Protein AF-A0A971D092-F1 (afdb_monomer_lite)

Secondary structure (DSSP, 8-state):
-HHHHHHHHHHHHHHHHHHHHHHHHHHHHHHHHTTTS-HHHHHHHTTS-HHHHHHHHHHHHHHPPPHHHHHHHHHHHS-HHHHTT-HHHHHHHHHTTT-TTHHHHHHHHHHHHHHHHHHHHHHHHHHHHHHHHHHHH--

Organism: NCBI:txid327277

Structure (mmCIF, N/CA/C/O backbone):
data_AF-A0A971D092-F1
#
_entry.id   AF-A0A971D092-F1
#
loop_
_atom_site.group_PDB
_atom_site.id
_atom_site.type_symbol
_atom_site.label_atom_id
_atom_site.label_alt_id
_atom_site.label_comp_id
_atom_site.label_asym_id
_atom_site.label_entity_id
_atom_site.label_seq_id
_atom_site.pdbx_PDB_ins_code
_atom_site.Cartn_x
_atom_site.Cartn_y
_atom_site.Cartn_z
_atom_site.occupancy
_atom_site.B_iso_or_equiv
_atom_site.auth_seq_id
_atom_site.auth_comp_id
_atom_site.auth_asym_id
_atom_site.auth_atom_id
_atom_site.pdbx_PDB_model_num
ATOM 1 N N . MET A 1 1 ? -34.954 1.094 47.416 1.00 72.06 1 MET A N 1
ATOM 2 C CA . MET A 1 1 ? -35.309 0.556 46.082 1.00 72.06 1 MET A CA 1
ATOM 3 C C . MET A 1 1 ? -34.951 1.511 44.947 1.00 72.06 1 MET A C 1
ATOM 5 O O . MET A 1 1 ? -34.477 1.032 43.930 1.00 72.06 1 MET A O 1
ATOM 9 N N . GLU A 1 2 ? -35.089 2.830 45.107 1.00 80.12 2 GLU A N 1
ATOM 10 C CA . GLU A 1 2 ? -34.829 3.803 44.025 1.00 80.12 2 GLU A CA 1
ATOM 11 C C . GLU A 1 2 ? -33.399 3.778 43.454 1.00 80.12 2 GLU A C 1
ATOM 13 O O . GLU A 1 2 ? -33.227 3.768 42.239 1.00 80.12 2 GLU A O 1
ATOM 18 N N . TYR A 1 3 ? -32.366 3.666 44.297 1.00 85.94 3 TYR A N 1
ATOM 19 C CA . TYR A 1 3 ? -30.971 3.611 43.829 1.00 85.94 3 TYR A CA 1
ATOM 20 C C . TYR A 1 3 ? -30.654 2.383 42.963 1.00 85.94 3 TYR A C 1
ATOM 22 O O . TYR A 1 3 ? -29.839 2.465 42.050 1.00 85.94 3 TYR A O 1
ATOM 30 N N . PHE A 1 4 ? -31.319 1.252 43.215 1.00 87.75 4 PHE A N 1
ATOM 31 C CA . PHE A 1 4 ? -31.145 0.043 42.408 1.00 87.75 4 PHE A CA 1
ATOM 32 C C . PHE A 1 4 ? -31.711 0.239 40.996 1.00 87.75 4 PHE A C 1
ATOM 34 O O . PHE A 1 4 ? -31.056 -0.100 40.014 1.00 87.75 4 PHE A O 1
ATOM 41 N N . VAL A 1 5 ? -32.887 0.864 40.888 1.00 88.44 5 VAL A N 1
ATOM 42 C CA . VAL A 1 5 ? -33.523 1.168 39.597 1.00 88.44 5 VAL A CA 1
ATOM 43 C C . VAL A 1 5 ? -32.667 2.150 38.792 1.00 88.44 5 VAL A C 1
ATOM 45 O O . VAL A 1 5 ? -32.436 1.926 37.606 1.00 88.44 5 VAL A O 1
ATOM 48 N N . ALA A 1 6 ? -32.124 3.188 39.436 1.00 88.31 6 ALA A N 1
ATOM 49 C CA . ALA A 1 6 ? -31.245 4.155 38.778 1.00 88.31 6 ALA A CA 1
ATOM 50 C C . ALA A 1 6 ? -29.976 3.502 38.193 1.00 88.31 6 ALA A C 1
ATOM 52 O O . ALA A 1 6 ? -29.605 3.793 37.056 1.00 88.31 6 ALA A O 1
ATOM 53 N N . LEU A 1 7 ? -29.339 2.580 38.924 1.00 92.19 7 LEU A N 1
ATOM 54 C CA . LEU A 1 7 ? -28.142 1.875 38.448 1.00 92.19 7 LEU A CA 1
ATOM 55 C C . LEU A 1 7 ? -28.430 0.954 37.256 1.00 92.19 7 LEU A C 1
ATOM 57 O O . LEU A 1 7 ? -27.641 0.917 36.312 1.00 92.19 7 LEU A O 1
ATOM 61 N N . VAL A 1 8 ? -29.566 0.252 37.262 1.00 94.50 8 VAL A N 1
ATOM 62 C CA . VAL A 1 8 ? -29.980 -0.605 36.138 1.00 94.50 8 VAL A CA 1
ATOM 63 C C . VAL A 1 8 ? -30.239 0.231 34.884 1.00 94.50 8 VAL A C 1
ATOM 65 O O . VAL A 1 8 ? -29.766 -0.122 33.805 1.00 94.50 8 VAL A O 1
ATOM 68 N N . VAL A 1 9 ? -30.921 1.372 35.018 1.00 94.00 9 VAL A N 1
ATOM 69 C CA . VAL A 1 9 ? -31.191 2.281 33.891 1.00 94.00 9 VAL A CA 1
ATOM 70 C C . VAL A 1 9 ? -29.892 2.841 33.309 1.00 94.00 9 VAL A C 1
ATOM 72 O O . VAL A 1 9 ? -29.709 2.812 32.092 1.00 94.00 9 VAL A O 1
ATOM 75 N N . ILE A 1 10 ? -28.957 3.282 34.155 1.00 93.81 10 ILE A N 1
ATOM 76 C CA . ILE A 1 10 ? -27.640 3.764 33.707 1.00 93.81 10 ILE A CA 1
ATOM 77 C C . ILE A 1 10 ? -26.868 2.649 32.988 1.00 93.81 10 ILE A C 1
ATOM 79 O O . ILE A 1 10 ? -26.278 2.902 31.939 1.00 93.81 10 ILE A O 1
ATOM 83 N N . GLY A 1 11 ? -26.907 1.416 33.502 1.00 94.44 11 GLY A N 1
ATOM 84 C CA . GLY A 1 11 ? -26.268 0.260 32.869 1.00 94.44 11 GLY A CA 1
ATOM 85 C C . GLY A 1 11 ? -26.838 -0.057 31.484 1.00 94.44 11 GLY A C 1
ATOM 86 O O . GLY A 1 11 ? -26.074 -0.279 30.546 1.00 94.44 11 GLY A O 1
ATOM 87 N N . ILE A 1 12 ? -28.165 -0.008 31.328 1.00 95.12 12 ILE A N 1
ATOM 88 C CA . ILE A 1 12 ? -28.839 -0.222 30.037 1.00 95.12 12 ILE A CA 1
ATOM 89 C C . ILE A 1 12 ? -28.455 0.873 29.037 1.00 95.12 12 ILE A C 1
ATOM 91 O O . ILE A 1 12 ? -28.150 0.572 27.883 1.00 95.12 12 ILE A O 1
ATOM 95 N N . ILE A 1 13 ? -28.425 2.135 29.474 1.00 94.31 13 ILE A N 1
ATOM 96 C CA . ILE A 1 13 ? -28.025 3.262 28.622 1.00 94.31 13 ILE A CA 1
ATOM 97 C C . ILE A 1 13 ? -26.559 3.120 28.205 1.00 94.31 13 ILE A C 1
ATOM 99 O O . ILE A 1 13 ? -26.247 3.251 27.024 1.00 94.31 13 ILE A O 1
ATOM 103 N N . ALA A 1 14 ? -25.660 2.809 29.142 1.00 92.19 14 ALA A N 1
ATOM 104 C CA . ALA A 1 14 ? -24.244 2.614 28.847 1.00 92.19 14 ALA A CA 1
ATOM 105 C C . ALA A 1 14 ? -24.028 1.464 27.851 1.00 92.19 14 ALA A C 1
ATOM 107 O O . ALA A 1 14 ? -23.295 1.628 26.875 1.00 92.19 14 ALA A O 1
ATOM 108 N N . TRP A 1 15 ? -24.712 0.335 28.050 1.00 94.44 15 TRP A N 1
ATOM 109 C CA . TRP A 1 15 ? -24.684 -0.792 27.119 1.00 94.44 15 TRP A CA 1
ATOM 110 C C . TRP A 1 15 ? -25.185 -0.394 25.723 1.00 94.44 15 TRP A C 1
ATOM 112 O O . TRP A 1 15 ? -24.514 -0.678 24.731 1.00 94.44 15 TRP A O 1
ATOM 122 N N . ALA A 1 16 ? -26.307 0.327 25.638 1.00 94.06 16 ALA A N 1
ATOM 123 C CA . ALA A 1 16 ? -26.868 0.783 24.367 1.00 94.06 16 ALA A CA 1
ATOM 124 C C . ALA A 1 16 ? -25.925 1.746 23.626 1.00 94.06 16 ALA A C 1
ATOM 126 O O . ALA A 1 16 ? -25.752 1.629 22.412 1.00 94.06 16 ALA A O 1
ATOM 127 N N . VAL A 1 17 ? -25.273 2.661 24.351 1.00 92.06 17 VAL A N 1
ATOM 128 C CA . VAL A 1 17 ? -24.296 3.603 23.786 1.00 92.06 17 VAL A CA 1
ATOM 129 C C . VAL A 1 17 ? -23.059 2.869 23.266 1.00 92.06 17 VAL A C 1
ATOM 131 O O . VAL A 1 17 ? -22.635 3.123 22.139 1.00 92.06 17 VAL A O 1
ATOM 134 N N . ILE A 1 18 ? -22.495 1.941 24.046 1.00 88.12 18 ILE A N 1
ATOM 135 C CA . ILE A 1 18 ? -21.329 1.146 23.626 1.00 88.12 18 ILE A CA 1
ATOM 136 C C . ILE A 1 18 ? -21.665 0.340 22.369 1.00 88.12 18 ILE A C 1
ATOM 138 O O . ILE A 1 18 ? -20.908 0.381 21.394 1.00 88.12 18 ILE A O 1
ATOM 142 N N . ASN A 1 19 ? -22.829 -0.313 22.363 1.00 90.94 19 ASN A N 1
ATOM 143 C CA . ASN A 1 19 ? -23.280 -1.109 21.233 1.00 90.94 19 ASN A CA 1
ATOM 144 C C . ASN A 1 19 ? -23.432 -0.245 19.970 1.00 90.94 19 ASN A C 1
ATOM 146 O O . ASN A 1 19 ? -22.871 -0.591 18.934 1.00 90.94 19 ASN A O 1
ATOM 150 N N . ALA A 1 20 ? -24.077 0.925 20.067 1.00 84.44 20 ALA A N 1
ATOM 151 C CA . ALA A 1 20 ? -24.262 1.848 18.941 1.00 84.44 20 ALA A CA 1
ATOM 152 C C . ALA A 1 20 ? -22.933 2.388 18.370 1.00 84.44 20 ALA A C 1
ATOM 154 O O . ALA A 1 20 ? -22.769 2.543 17.153 1.00 84.44 20 ALA A O 1
ATOM 155 N N . VAL A 1 21 ? -21.945 2.652 19.232 1.00 82.50 21 VAL A N 1
ATOM 156 C CA . VAL A 1 21 ? -20.601 3.066 18.794 1.00 82.50 21 VAL A CA 1
ATOM 157 C C . VAL A 1 21 ? -19.883 1.929 18.063 1.00 82.50 21 VAL A C 1
ATOM 159 O O . VAL A 1 21 ? -19.179 2.179 17.084 1.00 82.50 21 VAL A O 1
ATOM 162 N N . GLN A 1 22 ? -20.056 0.679 18.493 1.00 78.75 22 GLN A N 1
ATOM 163 C CA . GLN A 1 22 ? -19.482 -0.468 17.788 1.00 78.75 22 GLN A CA 1
ATOM 164 C C . GLN A 1 22 ? -20.140 -0.672 16.422 1.00 78.75 22 GLN A C 1
ATOM 166 O O . GLN A 1 22 ? -19.421 -0.827 15.436 1.00 78.75 22 GLN A O 1
ATOM 171 N N . THR A 1 23 ? -21.470 -0.581 16.334 1.00 75.56 23 THR A N 1
ATOM 172 C CA . THR A 1 23 ? -22.188 -0.764 15.060 1.00 75.56 23 THR A CA 1
ATOM 173 C C . THR A 1 23 ? -21.783 0.292 14.031 1.00 75.56 23 THR A C 1
ATOM 175 O O . THR A 1 23 ? -21.446 -0.043 12.899 1.00 75.56 23 THR A O 1
ATOM 178 N N . SER A 1 24 ? -21.708 1.562 14.442 1.00 72.69 24 SER A N 1
ATOM 179 C CA . SER A 1 24 ? -21.314 2.660 13.544 1.00 72.69 24 SER A CA 1
ATOM 180 C C . SER A 1 24 ? -19.866 2.557 13.047 1.00 72.69 24 SER A C 1
ATOM 182 O O . SER A 1 24 ? -19.580 2.885 11.892 1.00 72.69 24 SER A O 1
ATOM 184 N N . LYS A 1 25 ? -18.933 2.071 13.880 1.00 73.38 25 LYS A N 1
ATOM 185 C CA . LYS A 1 25 ? -17.552 1.813 13.439 1.00 73.38 25 LYS A CA 1
ATOM 186 C C . LYS A 1 25 ? -17.495 0.716 12.380 1.00 73.38 25 LYS A C 1
ATOM 188 O O . LYS A 1 25 ? -16.796 0.911 11.387 1.00 73.38 25 LYS A O 1
ATOM 193 N N . VAL A 1 26 ? -18.234 -0.375 12.570 1.00 67.50 26 VAL A N 1
ATOM 194 C CA . VAL A 1 26 ? -18.303 -1.496 11.620 1.00 67.50 26 VAL A CA 1
ATOM 195 C C . VAL A 1 26 ? -18.868 -1.035 10.271 1.00 67.50 26 VAL A C 1
ATOM 197 O O . VAL A 1 26 ? -18.218 -1.224 9.247 1.00 67.50 26 VAL A O 1
ATOM 200 N N . GLU A 1 27 ? -19.983 -0.302 10.269 1.00 68.50 27 GLU A N 1
ATOM 201 C CA . GLU A 1 27 ? -20.626 0.207 9.045 1.00 68.50 27 GLU A CA 1
ATOM 202 C C . GLU A 1 27 ? -19.738 1.214 8.283 1.00 68.50 27 GLU A C 1
ATOM 204 O O . GLU A 1 27 ? -19.595 1.163 7.058 1.00 68.50 27 GLU A O 1
ATOM 209 N N . SER A 1 28 ? -19.058 2.111 9.009 1.00 61.00 28 SER A N 1
ATOM 210 C CA . SER A 1 28 ? -18.131 3.081 8.407 1.00 61.00 28 SER A CA 1
ATOM 211 C C . SER A 1 28 ? -16.883 2.431 7.799 1.00 61.00 28 SER A C 1
ATOM 213 O O . SER A 1 28 ? -16.321 2.962 6.833 1.00 61.00 28 SER A O 1
ATOM 215 N N . GLN A 1 29 ? -16.448 1.298 8.361 1.00 59.81 29 GLN A N 1
ATOM 216 C CA . GLN A 1 29 ? -15.380 0.482 7.805 1.00 59.81 29 GLN A CA 1
ATOM 217 C C . GLN A 1 29 ? -15.896 -0.199 6.539 1.00 59.81 29 GLN A C 1
ATOM 219 O O . GLN A 1 29 ? -15.359 0.102 5.480 1.00 59.81 29 GLN A O 1
ATOM 224 N N . GLU A 1 30 ? -16.979 -0.979 6.572 1.00 62.16 30 GLU A N 1
ATOM 225 C CA . GLU A 1 30 ? -17.531 -1.662 5.383 1.00 62.16 30 GLU A CA 1
ATOM 226 C C . GLU A 1 30 ? -17.714 -0.725 4.171 1.00 62.16 30 GLU A C 1
ATOM 228 O O . GLU A 1 30 ? -17.221 -1.013 3.072 1.00 62.16 30 GLU A O 1
ATOM 233 N N . ALA A 1 31 ? -18.311 0.455 4.375 1.00 58.72 31 ALA A N 1
ATOM 234 C CA . ALA A 1 31 ? -18.581 1.420 3.304 1.00 58.72 31 ALA A CA 1
ATOM 235 C C . ALA A 1 31 ? -17.312 2.023 2.660 1.00 58.72 31 ALA A C 1
ATOM 237 O O . ALA A 1 31 ? -17.295 2.327 1.463 1.00 58.72 31 ALA A O 1
ATOM 238 N N . ARG A 1 32 ? -16.222 2.19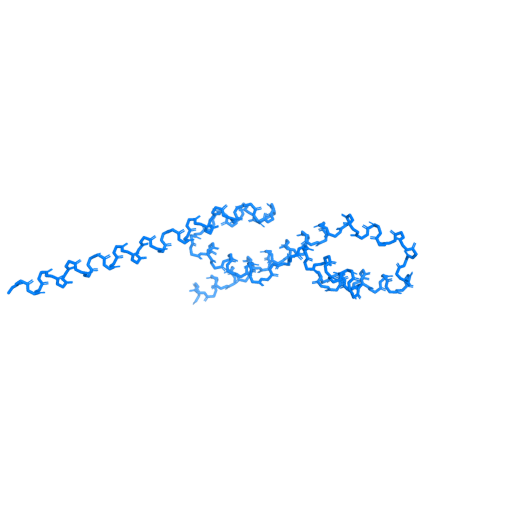1 3.421 1.00 60.69 32 ARG A N 1
ATOM 239 C CA . ARG A 1 32 ? -14.926 2.670 2.890 1.00 60.69 32 ARG A CA 1
ATOM 240 C C . ARG A 1 32 ? -14.137 1.570 2.179 1.00 60.69 32 ARG A C 1
ATOM 242 O O . ARG A 1 32 ? -13.195 1.868 1.442 1.00 60.69 32 ARG A O 1
ATOM 249 N N . THR A 1 33 ? -14.539 0.322 2.379 1.00 64.31 33 THR A N 1
ATOM 250 C CA . THR A 1 33 ? -13.677 -0.839 2.192 1.00 64.31 33 TH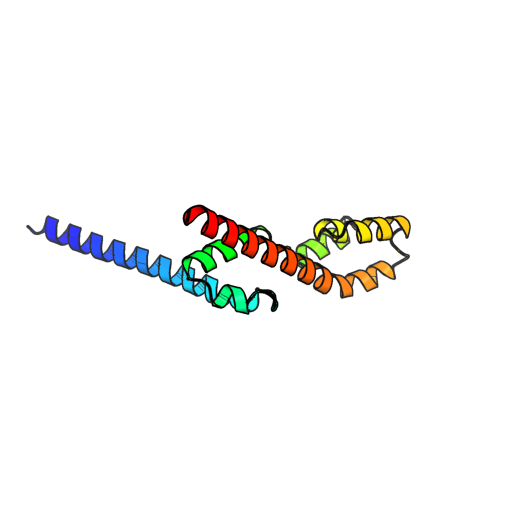R A CA 1
ATOM 251 C C . THR A 1 33 ? -13.953 -1.594 0.895 1.00 64.31 33 THR A C 1
ATOM 253 O O . THR A 1 33 ? -13.009 -1.987 0.211 1.00 64.31 33 THR A O 1
ATOM 256 N N . ILE A 1 34 ? -15.210 -1.664 0.438 1.00 60.47 34 ILE A N 1
ATOM 257 C CA . ILE A 1 34 ? -15.547 -2.243 -0.883 1.00 60.47 34 ILE A CA 1
ATOM 258 C C . ILE A 1 34 ? -14.861 -1.476 -2.026 1.00 60.47 34 ILE A C 1
ATOM 260 O O . ILE A 1 34 ? -14.453 -2.060 -3.027 1.00 60.47 34 ILE A O 1
ATOM 264 N N . LYS A 1 35 ? -14.681 -0.160 -1.867 1.00 66.62 35 LYS A N 1
ATOM 265 C CA . LYS A 1 35 ? -14.058 0.695 -2.885 1.00 66.62 35 LYS A CA 1
ATOM 266 C C . LYS A 1 35 ? -12.522 0.648 -2.869 1.00 66.62 35 LYS A C 1
ATOM 268 O O . LYS A 1 35 ? -11.903 1.004 -3.868 1.00 66.62 35 LYS A O 1
ATOM 273 N N . SER A 1 36 ? -11.905 0.267 -1.746 1.00 71.69 36 SER A N 1
ATOM 274 C CA . SER A 1 36 ? -10.441 0.250 -1.569 1.00 71.69 36 SER A CA 1
ATOM 275 C C . SER A 1 36 ? -9.807 -1.118 -1.846 1.00 71.69 36 SER A C 1
ATOM 277 O O . SER A 1 36 ? -8.581 -1.222 -1.980 1.00 71.69 36 SER A O 1
ATOM 279 N N . LEU A 1 37 ? -10.642 -2.152 -1.921 1.00 78.62 37 LEU A N 1
ATOM 280 C CA . LEU A 1 37 ? -10.265 -3.517 -2.235 1.00 78.62 37 LEU A CA 1
ATOM 281 C C . LEU A 1 37 ? -9.842 -3.661 -3.701 1.00 78.62 37 LEU A C 1
ATOM 283 O O . LEU A 1 37 ? -10.518 -3.159 -4.604 1.00 78.62 37 LEU A O 1
ATOM 287 N N . PRO A 1 38 ? -8.772 -4.421 -3.970 1.00 80.94 38 PRO A N 1
ATOM 288 C CA . PRO A 1 38 ? -8.488 -4.851 -5.322 1.00 80.94 38 PRO A CA 1
ATOM 289 C C . PRO A 1 38 ? -9.610 -5.763 -5.854 1.00 80.94 38 PRO A C 1
ATOM 291 O O . PRO A 1 38 ? -10.102 -6.626 -5.114 1.00 80.94 38 PRO A O 1
ATOM 294 N N . PRO A 1 39 ? -9.980 -5.654 -7.147 1.00 79.44 39 PRO A N 1
ATOM 295 C CA . PRO A 1 39 ? -11.054 -6.457 -7.741 1.00 79.44 39 PRO A CA 1
ATOM 296 C C . PRO A 1 39 ? -10.853 -7.971 -7.583 1.00 79.44 39 PRO A C 1
ATOM 298 O O . PRO A 1 39 ? -11.816 -8.729 -7.515 1.00 79.44 39 PRO A O 1
ATOM 301 N N . SER A 1 40 ? -9.596 -8.412 -7.500 1.00 79.19 40 SER A N 1
ATOM 302 C CA . SER A 1 40 ? -9.202 -9.820 -7.439 1.00 79.19 40 SER A CA 1
ATOM 303 C C . SER A 1 40 ? -9.575 -10.542 -6.140 1.00 79.19 40 SER A C 1
ATOM 305 O O . SER A 1 40 ? -9.679 -11.766 -6.145 1.00 79.19 40 SER A O 1
ATOM 307 N N . VAL A 1 41 ? -9.781 -9.815 -5.041 1.00 83.50 41 VAL A N 1
ATOM 308 C CA . VAL A 1 41 ? -10.046 -10.386 -3.706 1.00 83.50 41 VAL A CA 1
ATOM 309 C C . VAL A 1 41 ? -11.376 -9.938 -3.114 1.00 83.50 41 VAL A C 1
ATOM 311 O O . VAL A 1 41 ? -11.899 -10.624 -2.241 1.00 83.50 41 VAL A O 1
ATOM 314 N N . GLY A 1 42 ? -11.980 -8.862 -3.631 1.00 83.50 42 GLY A N 1
ATOM 315 C CA . GLY A 1 42 ? -13.247 -8.338 -3.112 1.00 83.50 42 GLY A CA 1
ATOM 316 C C . GLY A 1 42 ? -14.389 -9.362 -3.090 1.00 83.50 42 GLY A C 1
ATOM 317 O O . GLY A 1 42 ? -15.125 -9.423 -2.114 1.00 83.50 42 GLY A O 1
ATOM 318 N N . VAL A 1 43 ? -14.493 -10.223 -4.111 1.00 81.81 43 VAL A N 1
ATOM 319 C CA . VAL A 1 43 ? -15.527 -11.280 -4.182 1.00 81.81 43 VAL A CA 1
ATOM 320 C C . VAL A 1 43 ? -15.283 -12.411 -3.176 1.00 81.81 43 VAL A C 1
ATOM 322 O O . VAL A 1 43 ? -16.228 -13.055 -2.732 1.00 81.81 43 VAL A O 1
ATOM 325 N N . GLY A 1 44 ? -14.021 -12.693 -2.842 1.00 81.75 44 GLY A N 1
ATOM 326 C CA . GLY A 1 44 ? -13.673 -13.709 -1.848 1.00 81.75 44 GLY A CA 1
ATOM 327 C C . GLY A 1 44 ? -13.918 -13.207 -0.430 1.00 81.75 44 GLY A C 1
ATOM 328 O O . GLY A 1 44 ? -14.532 -13.904 0.369 1.00 81.75 44 GLY A O 1
ATOM 329 N N . VAL A 1 45 ? -13.501 -11.969 -0.153 1.00 83.50 45 VAL A N 1
ATOM 330 C CA . VAL A 1 45 ? -13.659 -11.326 1.157 1.00 83.50 45 VAL A CA 1
ATOM 331 C C . VAL A 1 45 ? -15.134 -11.109 1.496 1.00 83.50 45 VAL A C 1
ATOM 333 O O . VAL A 1 45 ? -15.530 -11.374 2.623 1.00 83.50 45 VAL A O 1
ATOM 336 N N . SER A 1 46 ? -15.974 -10.726 0.527 1.00 82.19 46 SER A N 1
ATOM 337 C CA . SER A 1 46 ? -17.412 -10.511 0.763 1.00 82.19 46 SER A CA 1
ATOM 338 C C . SER A 1 46 ? -18.197 -11.775 1.130 1.00 82.19 46 SER A C 1
ATOM 340 O O . SER A 1 46 ? -19.351 -11.679 1.538 1.00 82.19 46 SER A O 1
ATOM 342 N N . ARG A 1 47 ? -17.598 -12.960 0.962 1.00 83.00 47 ARG A N 1
ATOM 343 C CA . ARG A 1 47 ? -18.191 -14.250 1.344 1.00 83.00 47 ARG A CA 1
ATOM 344 C C . ARG A 1 47 ? -17.783 -14.708 2.743 1.00 83.00 47 ARG A C 1
ATOM 346 O O . ARG A 1 47 ? -18.337 -15.694 3.219 1.00 83.00 47 ARG A O 1
ATOM 353 N N . LEU A 1 48 ? -16.796 -14.058 3.357 1.00 82.50 48 LEU A N 1
ATOM 354 C CA . LEU A 1 48 ? -16.338 -14.391 4.703 1.00 82.50 48 LEU A CA 1
ATOM 355 C C . LEU A 1 48 ? -17.353 -13.912 5.745 1.00 82.50 48 LEU A C 1
ATOM 357 O O . LEU A 1 48 ? -18.136 -12.998 5.484 1.00 82.50 48 LEU A O 1
ATOM 361 N N . ASP A 1 49 ? -17.324 -14.511 6.933 1.00 84.31 49 ASP A N 1
ATOM 362 C CA . ASP A 1 49 ? -18.069 -13.991 8.077 1.00 84.31 49 ASP A CA 1
ATOM 363 C C . ASP A 1 49 ? -17.556 -12.594 8.487 1.00 84.31 49 ASP A C 1
ATOM 365 O O . ASP A 1 49 ? -16.445 -12.186 8.132 1.00 84.31 49 ASP A O 1
ATOM 369 N N . ASN A 1 50 ? -18.366 -11.849 9.240 1.00 80.31 50 ASN A N 1
ATOM 370 C CA . ASN A 1 50 ? -18.041 -10.470 9.611 1.00 80.31 50 ASN A CA 1
ATOM 371 C C . ASN A 1 50 ? -16.751 -10.353 10.442 1.00 80.31 50 ASN A C 1
ATOM 373 O O . ASN A 1 50 ? -16.036 -9.361 10.316 1.00 80.31 50 ASN A O 1
ATOM 377 N N . GLU A 1 51 ? -16.423 -11.343 11.271 1.00 80.38 51 GLU A N 1
ATOM 378 C CA . GLU A 1 51 ? -15.220 -11.323 12.107 1.00 80.38 51 GLU A CA 1
ATOM 379 C C . GLU A 1 51 ? -13.957 -11.518 11.254 1.00 80.38 51 GLU A C 1
ATOM 381 O O . GLU A 1 51 ? -13.015 -10.720 11.328 1.00 80.38 51 GLU A O 1
ATOM 386 N N . SER A 1 52 ? -13.982 -12.502 10.355 1.00 82.81 52 SER A N 1
ATOM 387 C CA . SER A 1 52 ? -12.948 -12.762 9.351 1.00 82.81 52 SER 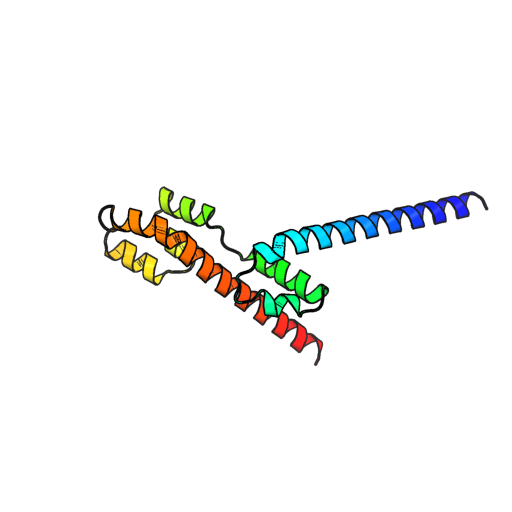A CA 1
ATOM 388 C C . SER A 1 52 ? -12.731 -11.570 8.417 1.00 82.81 52 SER A C 1
ATOM 390 O O . SER A 1 52 ? -11.590 -11.239 8.083 1.00 82.81 52 SER A O 1
ATOM 392 N N . GLN A 1 53 ? -13.806 -10.884 8.014 1.00 83.31 53 GLN A N 1
ATOM 393 C CA . GLN A 1 53 ? -13.707 -9.657 7.222 1.00 83.31 53 GLN A CA 1
ATOM 394 C C . GLN A 1 53 ? -12.966 -8.555 7.991 1.00 83.31 53 GLN A C 1
ATOM 396 O O . GLN A 1 53 ? -12.023 -7.965 7.461 1.00 83.31 53 GLN A O 1
ATOM 401 N N . ILE A 1 54 ? -13.330 -8.307 9.253 1.00 82.31 54 ILE A N 1
ATOM 402 C CA . ILE A 1 54 ? -12.682 -7.285 10.091 1.00 82.31 54 ILE A CA 1
ATOM 403 C C . ILE A 1 54 ? -11.189 -7.587 10.278 1.00 82.31 54 ILE A C 1
ATOM 405 O O . ILE A 1 54 ? -10.355 -6.690 10.120 1.00 82.31 54 ILE A O 1
ATOM 409 N N . ALA A 1 55 ? -10.840 -8.839 10.580 1.00 83.50 55 ALA A N 1
ATOM 410 C CA . ALA A 1 55 ? -9.450 -9.252 10.758 1.00 83.50 55 ALA A CA 1
ATOM 411 C C . ALA A 1 55 ? -8.635 -9.100 9.462 1.00 83.50 55 ALA A C 1
ATOM 413 O O . ALA A 1 55 ? -7.534 -8.543 9.491 1.00 83.50 55 ALA A O 1
ATOM 414 N N . PHE A 1 56 ? -9.207 -9.486 8.317 1.00 87.00 56 PHE A N 1
ATOM 415 C CA . PHE A 1 56 ? -8.596 -9.266 7.008 1.00 87.00 56 PHE A CA 1
ATOM 416 C C . PHE A 1 56 ? -8.323 -7.778 6.755 1.00 87.00 56 PHE A C 1
ATOM 418 O O . PHE A 1 56 ? -7.225 -7.408 6.334 1.00 87.00 56 PHE A O 1
ATOM 425 N N . PHE A 1 57 ? -9.306 -6.911 7.012 1.00 83.81 57 PHE A N 1
ATOM 426 C CA . PHE A 1 57 ? -9.167 -5.480 6.746 1.00 83.81 57 PHE A CA 1
ATOM 427 C C . PHE A 1 57 ? -8.152 -4.804 7.648 1.00 83.81 57 PHE A C 1
ATOM 429 O O . PHE A 1 57 ? -7.408 -3.943 7.175 1.00 83.81 57 PHE A O 1
ATOM 436 N N . ASN A 1 58 ? -8.081 -5.211 8.913 1.00 84.62 58 ASN A N 1
ATOM 437 C CA . ASN A 1 58 ? -7.062 -4.716 9.825 1.00 84.62 58 ASN A CA 1
ATOM 438 C C . ASN A 1 58 ? -5.653 -5.047 9.306 1.00 84.62 58 ASN A C 1
ATOM 440 O O . ASN A 1 58 ? -4.794 -4.168 9.251 1.00 84.62 58 ASN A O 1
ATOM 444 N N . GLU A 1 59 ? -5.441 -6.280 8.843 1.00 86.31 59 GLU A N 1
ATOM 445 C CA . GLU A 1 59 ? -4.158 -6.707 8.279 1.00 86.31 59 GLU A CA 1
ATOM 446 C C . GLU A 1 59 ? -3.841 -5.985 6.957 1.00 86.31 59 GLU A C 1
ATOM 448 O O . GLU A 1 59 ? -2.736 -5.472 6.746 1.00 86.31 59 GLU A O 1
ATOM 453 N N . TYR A 1 60 ? -4.835 -5.884 6.071 1.00 87.56 60 TYR A N 1
ATOM 454 C CA . TYR A 1 60 ? -4.692 -5.227 4.777 1.00 87.56 60 TYR A CA 1
ATOM 455 C C . TYR A 1 60 ? -4.378 -3.733 4.923 1.00 87.56 60 TYR A C 1
ATOM 457 O O . TYR A 1 60 ? -3.423 -3.257 4.310 1.00 87.56 60 TYR A O 1
ATOM 465 N N . GLU A 1 61 ? -5.120 -2.980 5.740 1.00 84.81 61 GLU A N 1
ATOM 466 C CA . GLU A 1 61 ? -4.896 -1.537 5.910 1.00 84.81 61 GLU A CA 1
ATOM 467 C C . GLU A 1 61 ? -3.545 -1.221 6.565 1.00 84.81 61 GLU A C 1
ATOM 469 O O . GLU A 1 61 ? -2.934 -0.203 6.227 1.00 84.81 61 GLU A O 1
ATOM 474 N N . GLN A 1 62 ? -3.033 -2.098 7.435 1.00 85.56 62 GLN A N 1
ATOM 475 C CA . GLN A 1 62 ? -1.696 -1.942 8.015 1.00 85.56 62 GLN A CA 1
ATOM 476 C C . GLN A 1 62 ? -0.583 -2.099 6.972 1.00 85.56 62 GLN A C 1
ATOM 478 O O . GLN A 1 62 ? 0.426 -1.387 7.019 1.00 85.56 62 GLN A O 1
ATOM 483 N N . LYS A 1 63 ? -0.756 -3.013 6.012 1.00 85.31 63 LYS A N 1
ATOM 484 C CA . LYS A 1 63 ? 0.275 -3.346 5.017 1.00 85.31 63 LYS A CA 1
ATOM 485 C C . LYS A 1 63 ? 0.112 -2.609 3.682 1.00 85.31 63 LYS A C 1
ATOM 487 O O . LYS A 1 63 ? 1.082 -2.525 2.916 1.00 85.31 63 LYS A O 1
ATOM 492 N N . LYS A 1 64 ? -1.071 -2.049 3.395 1.00 85.56 64 LYS A N 1
ATOM 493 C CA . LYS A 1 64 ? -1.392 -1.358 2.136 1.00 85.56 64 LYS A CA 1
ATOM 494 C C . LYS A 1 64 ? -0.421 -0.210 1.864 1.00 85.56 64 LYS A C 1
ATOM 496 O O . LYS A 1 64 ? -0.183 0.665 2.698 1.00 85.56 64 LYS A O 1
ATOM 501 N N . LYS A 1 65 ? 0.108 -0.165 0.643 1.00 85.62 65 LYS A N 1
ATOM 502 C CA . LYS A 1 65 ? 0.982 0.910 0.169 1.00 85.62 65 LYS A CA 1
ATOM 503 C C . LYS A 1 65 ? 0.158 2.068 -0.376 1.00 85.62 65 LYS A C 1
ATOM 505 O O . LYS A 1 65 ? -0.870 1.889 -1.034 1.00 85.62 65 LYS A O 1
ATOM 510 N N . LYS A 1 66 ? 0.631 3.286 -0.111 1.00 86.88 66 LYS A N 1
ATOM 511 C CA . LYS A 1 66 ? -0.013 4.523 -0.566 1.00 86.88 66 LYS A CA 1
ATOM 512 C C . LYS A 1 66 ? 0.695 5.043 -1.809 1.00 86.88 66 LYS A C 1
ATOM 514 O O . LYS A 1 66 ? 1.906 5.254 -1.787 1.00 86.88 66 LYS A O 1
ATOM 519 N N . THR A 1 67 ? -0.067 5.336 -2.860 1.00 85.62 67 THR A N 1
ATOM 520 C CA . THR A 1 67 ? 0.482 5.903 -4.103 1.00 85.62 67 THR A CA 1
ATOM 521 C C . THR A 1 67 ? 1.138 7.261 -3.865 1.00 85.62 67 THR A C 1
ATOM 523 O O . THR A 1 67 ? 2.192 7.541 -4.418 1.00 85.62 67 THR A O 1
ATOM 526 N N . SER A 1 68 ? 0.578 8.085 -2.974 1.00 83.94 68 SER A N 1
ATOM 527 C CA . SER A 1 68 ? 1.167 9.378 -2.600 1.00 83.94 68 SER A CA 1
ATOM 528 C C . SER A 1 68 ? 2.559 9.244 -1.977 1.00 83.94 68 SER A C 1
ATOM 530 O O . SER A 1 68 ? 3.438 10.048 -2.268 1.00 83.94 68 SER A O 1
ATOM 532 N N . VAL A 1 69 ? 2.787 8.205 -1.168 1.00 86.44 69 VAL A N 1
ATOM 533 C CA . VAL A 1 69 ? 4.105 7.927 -0.577 1.00 86.44 69 VAL A CA 1
ATOM 534 C C . VAL A 1 69 ? 5.086 7.470 -1.656 1.00 86.44 69 VAL A C 1
ATOM 536 O O . VAL A 1 69 ? 6.233 7.907 -1.647 1.00 86.44 69 VAL A O 1
ATOM 539 N N . ALA A 1 70 ? 4.630 6.682 -2.636 1.00 86.44 70 ALA A N 1
ATOM 540 C CA . ALA A 1 70 ? 5.450 6.317 -3.790 1.00 86.44 70 ALA A CA 1
ATOM 541 C C . ALA A 1 70 ? 5.892 7.557 -4.597 1.00 86.44 70 ALA A C 1
ATOM 543 O O . ALA A 1 70 ? 7.068 7.660 -4.943 1.00 86.44 70 ALA A O 1
ATOM 544 N N . TYR A 1 71 ? 4.998 8.533 -4.811 1.00 85.00 71 TYR A N 1
ATOM 545 C CA . TYR A 1 71 ? 5.342 9.807 -5.462 1.00 85.00 71 TYR A CA 1
ATOM 546 C C . TYR A 1 71 ? 6.311 10.663 -4.631 1.00 85.00 71 TYR A C 1
ATOM 548 O O . TYR A 1 71 ? 7.215 11.279 -5.194 1.00 85.00 71 TYR A O 1
ATOM 556 N N . LEU A 1 72 ? 6.184 10.681 -3.299 1.00 87.31 72 LEU A N 1
ATOM 557 C CA . LEU A 1 72 ? 7.169 11.348 -2.438 1.00 87.31 72 LEU A CA 1
ATOM 558 C C . LEU A 1 72 ? 8.551 10.687 -2.560 1.00 87.31 72 LEU A C 1
ATOM 560 O O . LEU A 1 72 ? 9.546 11.373 -2.786 1.00 87.31 72 LEU A O 1
ATOM 564 N N . CYS A 1 73 ? 8.621 9.356 -2.468 1.00 84.25 73 CYS A N 1
ATOM 565 C CA . CYS A 1 73 ? 9.874 8.616 -2.647 1.00 84.25 73 CYS A CA 1
ATOM 566 C C . CYS A 1 73 ? 10.481 8.829 -4.041 1.00 84.25 73 CYS A C 1
ATOM 568 O O . CYS A 1 73 ? 11.704 8.836 -4.181 1.00 84.25 73 CYS A O 1
ATOM 570 N N . PHE A 1 74 ? 9.642 9.014 -5.061 1.00 82.94 74 PHE A N 1
ATOM 571 C CA . PHE A 1 74 ? 10.069 9.318 -6.423 1.00 82.94 74 PHE A CA 1
ATOM 572 C C . PHE A 1 74 ? 10.780 10.672 -6.505 1.00 82.94 74 PHE A C 1
ATOM 574 O O . PHE A 1 74 ? 11.917 10.719 -6.966 1.00 82.94 74 PHE A O 1
ATOM 581 N N . ILE A 1 75 ? 10.154 11.740 -6.002 1.00 81.62 75 ILE A N 1
ATOM 582 C CA . ILE A 1 75 ? 10.676 13.113 -6.114 1.00 81.62 75 ILE A CA 1
ATOM 583 C C . ILE A 1 75 ? 11.928 13.329 -5.254 1.00 81.62 75 ILE A C 1
ATOM 585 O O . ILE A 1 75 ? 12.869 13.975 -5.706 1.00 81.62 75 ILE A O 1
ATOM 589 N N . PHE A 1 76 ? 11.957 12.800 -4.026 1.00 80.44 76 PHE A N 1
ATOM 590 C CA . PHE A 1 76 ? 13.026 13.118 -3.070 1.00 80.44 76 PHE A CA 1
ATOM 591 C C . PHE A 1 76 ? 14.225 12.165 -3.116 1.00 80.44 76 PHE A C 1
ATOM 593 O O . PHE A 1 76 ? 15.344 12.585 -2.840 1.00 80.44 76 PHE A O 1
ATOM 600 N N . LEU A 1 77 ? 14.004 10.882 -3.415 1.00 77.31 77 LEU A N 1
ATOM 601 C CA . LEU A 1 77 ? 15.023 9.835 -3.248 1.00 77.31 77 LEU A CA 1
ATOM 602 C C . LEU A 1 77 ? 15.252 9.006 -4.517 1.00 77.31 77 LEU A C 1
ATOM 604 O O . LEU A 1 77 ? 16.174 8.194 -4.557 1.00 77.31 77 LEU A O 1
ATOM 608 N N . GLY A 1 78 ? 14.383 9.123 -5.529 1.00 74.31 78 GLY A N 1
ATOM 609 C CA . GLY A 1 78 ? 14.393 8.242 -6.700 1.00 74.31 78 GLY A CA 1
ATOM 610 C C . GLY A 1 78 ? 14.159 6.755 -6.372 1.00 74.31 78 GLY A C 1
ATOM 611 O O . GLY A 1 78 ? 14.277 5.908 -7.258 1.00 74.31 78 GLY A O 1
ATOM 612 N N . CYS A 1 79 ? 13.801 6.405 -5.127 1.00 77.75 79 CYS A N 1
ATOM 613 C CA . CYS A 1 79 ? 13.699 5.019 -4.639 1.00 77.75 79 CYS A CA 1
ATOM 614 C C . CYS A 1 79 ? 12.272 4.435 -4.686 1.00 77.75 79 CYS A C 1
ATOM 616 O O . CYS A 1 79 ? 11.945 3.456 -4.015 1.00 77.75 79 CYS A O 1
ATOM 618 N N . HIS A 1 80 ? 11.395 5.051 -5.477 1.00 80.88 80 HIS A N 1
ATOM 619 C CA . HIS A 1 80 ? 9.981 4.687 -5.577 1.00 80.88 80 HIS A CA 1
ATOM 620 C C . HIS A 1 80 ? 9.711 3.214 -5.922 1.00 80.88 80 HIS A C 1
ATOM 622 O O . HIS A 1 80 ? 8.760 2.648 -5.387 1.00 80.88 80 HIS A O 1
ATOM 628 N N . TYR A 1 81 ? 10.544 2.559 -6.741 1.00 79.06 81 TYR A N 1
ATOM 629 C CA . TYR A 1 81 ? 10.3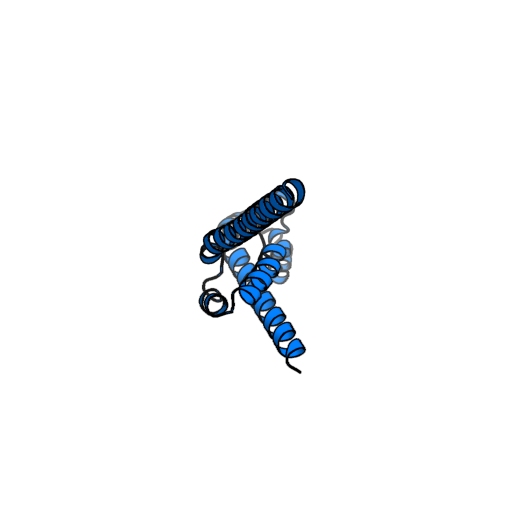85 1.128 -7.029 1.00 79.06 81 TYR A CA 1
ATOM 630 C C . TYR A 1 81 ? 10.719 0.260 -5.808 1.00 79.06 81 TYR A C 1
ATOM 632 O O . TYR A 1 81 ? 10.051 -0.748 -5.576 1.00 79.06 81 TYR A O 1
ATOM 640 N N . GLY A 1 82 ? 11.690 0.677 -4.990 1.00 78.94 82 GLY A N 1
ATOM 641 C CA . GLY A 1 82 ? 12.039 0.021 -3.728 1.00 78.94 82 GLY A CA 1
ATOM 642 C C . GLY A 1 82 ? 10.908 0.069 -2.696 1.00 78.94 82 GLY A C 1
ATOM 643 O O . GLY A 1 82 ? 10.586 -0.957 -2.101 1.00 78.94 82 GLY A O 1
ATOM 644 N N . TYR A 1 83 ? 10.233 1.216 -2.537 1.00 83.00 83 TYR A N 1
ATOM 645 C CA . TYR A 1 83 ? 9.090 1.350 -1.614 1.00 83.00 83 TYR A CA 1
ATOM 646 C C . TYR A 1 83 ? 7.944 0.381 -1.941 1.00 83.00 83 TYR A C 1
ATOM 648 O O . TYR A 1 83 ? 7.317 -0.191 -1.045 1.00 83.00 83 TYR A O 1
ATOM 656 N N . VAL A 1 84 ? 7.683 0.184 -3.234 1.00 83.00 84 VAL A N 1
ATOM 657 C CA . VAL A 1 84 ? 6.617 -0.702 -3.719 1.00 83.00 84 VAL A CA 1
ATOM 658 C C . VAL A 1 84 ? 7.070 -2.177 -3.752 1.00 83.00 84 VAL A C 1
ATOM 660 O O . VAL A 1 84 ? 6.282 -3.061 -4.067 1.00 83.00 84 VAL A O 1
ATOM 663 N N . GLY A 1 85 ? 8.326 -2.472 -3.390 1.00 79.69 85 GLY A N 1
ATOM 664 C CA . GLY A 1 85 ? 8.883 -3.830 -3.346 1.00 79.69 85 GLY A CA 1
ATOM 665 C C . GLY A 1 85 ? 9.396 -4.352 -4.694 1.00 79.69 85 GLY A C 1
ATOM 666 O O . GLY A 1 85 ? 9.787 -5.511 -4.804 1.00 79.69 85 GLY A O 1
ATOM 667 N N . SER A 1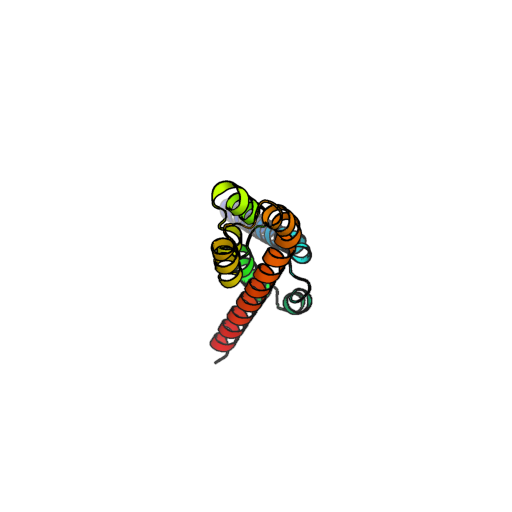 86 ? 9.441 -3.508 -5.725 1.00 80.00 86 SER A N 1
ATOM 668 C CA . SER A 1 86 ? 9.914 -3.848 -7.074 1.00 80.00 86 SER A CA 1
ATOM 669 C C . SER A 1 86 ? 11.421 -3.598 -7.232 1.00 80.00 86 SER A C 1
ATOM 671 O O . SER A 1 86 ? 11.853 -2.797 -8.062 1.00 80.00 86 SER A O 1
ATOM 673 N N . TRP A 1 87 ? 12.246 -4.297 -6.447 1.00 78.81 87 TRP A N 1
ATOM 674 C CA . TRP A 1 87 ? 13.705 -4.100 -6.418 1.00 78.81 87 TRP A CA 1
ATOM 675 C C . TRP A 1 87 ? 14.408 -4.331 -7.761 1.00 78.81 87 TRP A C 1
ATOM 677 O O . TRP A 1 87 ? 15.350 -3.611 -8.078 1.00 78.81 87 TRP A O 1
ATOM 687 N N . GLY A 1 88 ? 13.929 -5.266 -8.589 1.00 81.00 88 GLY A N 1
ATOM 688 C CA . GLY A 1 88 ? 14.491 -5.484 -9.928 1.00 81.00 88 GLY A CA 1
ATOM 689 C C . GLY A 1 88 ? 14.409 -4.231 -10.808 1.00 81.00 88 GLY A C 1
ATOM 690 O O . GLY A 1 88 ? 15.401 -3.827 -11.408 1.00 81.00 88 GLY A O 1
ATOM 691 N N . LEU A 1 89 ? 13.255 -3.553 -10.807 1.00 79.38 89 LEU A N 1
ATOM 692 C CA . LEU A 1 89 ? 13.060 -2.282 -11.515 1.00 79.38 89 LEU A CA 1
ATOM 693 C C . LEU A 1 89 ? 13.889 -1.147 -10.902 1.00 79.38 89 LEU A C 1
ATOM 695 O O . LEU A 1 89 ? 14.403 -0.313 -11.642 1.00 79.38 89 LEU A O 1
ATOM 699 N N . GLN A 1 90 ? 14.069 -1.135 -9.577 1.00 84.31 90 GLN A N 1
ATOM 700 C CA . GLN A 1 90 ? 14.935 -0.159 -8.905 1.00 84.31 90 GLN A CA 1
ATOM 701 C C . GLN A 1 90 ? 16.399 -0.290 -9.353 1.00 84.31 90 GLN A C 1
ATOM 703 O O . GLN A 1 90 ? 17.056 0.718 -9.606 1.00 84.31 90 GLN A O 1
ATOM 708 N N . ILE A 1 91 ? 16.898 -1.522 -9.491 1.00 83.00 91 ILE A N 1
ATOM 709 C CA . ILE A 1 91 ? 18.266 -1.793 -9.950 1.00 83.00 91 ILE A CA 1
ATOM 710 C C . ILE A 1 91 ? 18.424 -1.398 -11.421 1.00 83.00 91 ILE A C 1
ATOM 712 O O . ILE A 1 91 ? 19.390 -0.725 -11.765 1.00 83.00 91 ILE A O 1
ATOM 716 N N . VAL A 1 92 ? 17.460 -1.743 -12.283 1.00 83.31 92 VAL A N 1
ATOM 717 C CA . VAL A 1 92 ? 17.465 -1.320 -13.698 1.00 83.31 92 VAL A CA 1
ATOM 718 C C . VAL A 1 92 ? 17.435 0.207 -13.821 1.00 83.31 92 VAL A C 1
ATOM 720 O O . VAL A 1 92 ? 18.165 0.773 -14.634 1.00 83.31 92 VAL A O 1
ATOM 723 N N . PHE A 1 93 ? 16.648 0.891 -12.988 1.00 81.56 93 PHE A N 1
ATOM 724 C CA . PHE A 1 93 ? 16.605 2.353 -12.941 1.00 81.56 93 PHE A CA 1
ATOM 725 C C . PHE A 1 93 ? 17.967 2.966 -12.585 1.00 81.56 93 PHE A C 1
ATOM 727 O O . PHE A 1 93 ? 18.389 3.941 -13.205 1.00 81.56 93 PHE A O 1
ATOM 734 N N . TRP A 1 94 ? 18.689 2.381 -11.629 1.00 81.25 94 TRP A N 1
ATOM 735 C CA . TRP A 1 94 ? 20.044 2.827 -11.294 1.00 81.25 94 TRP A CA 1
ATOM 736 C C . TRP A 1 94 ? 21.071 2.486 -12.377 1.00 81.25 94 TRP A C 1
ATOM 738 O O . TRP A 1 94 ? 21.887 3.339 -12.716 1.00 81.25 94 TRP A O 1
ATOM 748 N N . LEU A 1 95 ? 21.006 1.289 -12.970 1.00 81.62 95 LEU A N 1
ATOM 749 C CA . LEU A 1 95 ? 21.903 0.866 -14.055 1.00 81.62 95 LEU A CA 1
ATOM 750 C C . LEU A 1 95 ? 21.747 1.722 -15.316 1.00 81.62 95 LEU A C 1
ATOM 752 O O . LEU A 1 95 ? 22.718 1.970 -16.022 1.00 81.62 95 LEU A O 1
ATOM 756 N N . THR A 1 96 ? 20.536 2.210 -15.578 1.00 79.50 96 THR A N 1
ATOM 757 C CA . THR A 1 96 ? 20.246 3.149 -16.674 1.00 79.50 96 THR A CA 1
ATOM 758 C C . THR A 1 96 ? 20.565 4.608 -16.314 1.00 79.50 96 THR A C 1
ATOM 760 O O . THR A 1 96 ? 20.252 5.513 -17.089 1.00 79.50 96 THR A O 1
ATOM 763 N N . GLY A 1 97 ? 21.176 4.869 -15.149 1.00 70.56 97 GLY A N 1
ATOM 764 C CA . GLY A 1 97 ? 21.562 6.212 -14.703 1.00 70.56 97 GLY A CA 1
ATOM 765 C C . GLY A 1 97 ? 20.374 7.137 -14.425 1.00 70.56 97 GLY A C 1
ATOM 766 O O . GLY A 1 97 ? 20.495 8.352 -14.561 1.00 70.56 97 GLY A O 1
ATOM 767 N N . GLY A 1 98 ? 19.201 6.583 -14.105 1.00 68.88 98 GLY A N 1
ATOM 768 C CA . GLY A 1 98 ? 17.965 7.356 -13.970 1.00 68.88 98 GLY A CA 1
ATOM 769 C C . GLY A 1 98 ? 17.347 7.792 -15.305 1.00 68.88 98 GLY A C 1
ATOM 770 O O . GLY A 1 98 ? 16.436 8.623 -15.299 1.00 68.88 98 GLY A O 1
ATOM 771 N N . GLY A 1 99 ? 17.834 7.250 -16.431 1.00 64.44 99 GLY A N 1
ATOM 772 C CA . GLY A 1 99 ? 17.214 7.318 -17.755 1.00 64.44 99 GLY A CA 1
ATOM 773 C C . GLY A 1 99 ? 16.763 8.716 -18.186 1.00 64.44 99 GLY A C 1
ATOM 774 O O . GLY A 1 99 ? 15.565 8.939 -18.344 1.00 64.44 99 GLY A O 1
ATOM 775 N N . CYS A 1 100 ? 17.711 9.647 -18.353 1.00 68.50 100 CYS A N 1
ATOM 776 C CA . CYS A 1 100 ? 17.593 10.923 -19.087 1.00 68.50 100 CYS A CA 1
ATOM 777 C C . CYS A 1 100 ? 16.180 11.553 -19.176 1.00 68.50 100 CYS A C 1
ATOM 779 O O . CYS A 1 100 ? 15.693 11.785 -20.280 1.00 68.50 100 CYS A O 1
ATOM 781 N N . LEU A 1 101 ? 15.519 11.836 -18.041 1.00 72.19 101 LEU A N 1
ATOM 782 C CA . LEU A 1 101 ? 14.162 12.424 -17.907 1.00 72.19 101 LEU A CA 1
ATOM 783 C C . LEU A 1 101 ? 12.993 11.627 -18.532 1.00 72.19 101 LEU A C 1
ATOM 785 O O . LEU A 1 101 ? 11.880 11.670 -18.008 1.00 72.19 101 LEU A O 1
ATOM 789 N N . VAL A 1 102 ? 13.213 10.856 -19.596 1.00 81.62 102 VAL A N 1
ATOM 790 C CA . VAL A 1 102 ? 12.198 10.000 -20.230 1.00 81.62 102 VAL A CA 1
ATOM 791 C C . VAL A 1 102 ? 11.718 8.932 -19.253 1.00 81.62 102 VAL A C 1
ATOM 793 O O . VAL A 1 102 ? 10.516 8.703 -19.130 1.00 81.62 102 VAL A O 1
ATOM 796 N N . TRP A 1 103 ? 12.630 8.328 -18.489 1.00 78.81 103 TRP A N 1
ATOM 797 C CA . TRP A 1 103 ? 12.248 7.337 -17.484 1.00 78.81 103 TRP A CA 1
ATOM 798 C C . TRP A 1 103 ? 11.423 7.955 -16.353 1.00 78.81 103 TRP A C 1
ATOM 800 O O . TRP A 1 103 ? 10.499 7.324 -15.849 1.00 78.81 103 TRP A O 1
ATOM 810 N N . TRP A 1 104 ? 11.695 9.212 -15.993 1.00 79.62 104 TRP A N 1
ATOM 811 C CA . TRP A 1 104 ? 10.911 9.944 -14.997 1.00 79.62 104 TRP A CA 1
ATOM 812 C C . TRP A 1 104 ? 9.468 10.164 -15.464 1.00 79.62 104 TRP A C 1
ATOM 814 O O . TRP A 1 104 ? 8.533 9.918 -14.702 1.00 79.62 104 TRP A O 1
ATOM 824 N N . LEU A 1 105 ? 9.276 10.556 -16.727 1.00 83.94 105 LEU A N 1
ATOM 825 C CA . LEU A 1 105 ? 7.948 10.700 -17.332 1.00 83.94 105 LEU A CA 1
ATOM 826 C C . LEU A 1 105 ? 7.193 9.370 -17.366 1.00 83.94 105 LEU A C 1
ATOM 828 O O . LEU A 1 105 ? 6.038 9.304 -16.952 1.00 83.94 105 LEU A O 1
ATOM 832 N N . VAL A 1 106 ? 7.852 8.299 -17.806 1.00 85.19 106 VAL A N 1
ATOM 833 C CA . VAL A 1 106 ? 7.259 6.956 -17.853 1.00 85.19 106 VAL A CA 1
ATOM 834 C C . VAL A 1 106 ? 6.878 6.470 -16.447 1.00 85.19 106 VAL A C 1
ATOM 836 O O . VAL A 1 106 ? 5.767 5.974 -16.243 1.00 85.19 106 VAL A O 1
ATOM 839 N N . SER A 1 107 ? 7.745 6.686 -15.453 1.00 83.00 107 SER A N 1
ATOM 840 C CA . SER A 1 107 ? 7.476 6.357 -14.050 1.00 83.00 107 SER A CA 1
ATOM 841 C C . SER A 1 107 ? 6.209 7.032 -13.517 1.00 83.00 107 SER A C 1
ATOM 843 O O . SER A 1 107 ? 5.465 6.382 -12.786 1.00 83.00 107 SER A O 1
ATOM 845 N N . LEU A 1 108 ? 5.909 8.284 -13.890 1.00 84.56 108 LEU A N 1
ATOM 846 C CA . LEU A 1 108 ? 4.706 8.986 -13.412 1.00 84.56 108 LEU A CA 1
ATOM 847 C C . LEU A 1 108 ? 3.403 8.275 -13.804 1.00 84.56 108 LEU A C 1
ATOM 849 O O . LEU A 1 108 ? 2.480 8.219 -12.987 1.00 84.56 108 LEU A O 1
ATOM 853 N N . PHE A 1 109 ? 3.343 7.718 -15.017 1.00 88.31 109 PHE A N 1
ATOM 854 C CA . PHE A 1 109 ? 2.164 7.006 -15.522 1.00 88.31 109 PHE A CA 1
ATOM 855 C C . PHE A 1 109 ? 2.093 5.557 -15.038 1.00 88.31 109 PHE A C 1
ATOM 857 O O . PHE A 1 109 ? 1.005 5.033 -14.803 1.00 88.31 109 PHE A O 1
ATOM 864 N N . ILE A 1 110 ? 3.242 4.904 -14.863 1.00 86.25 110 ILE A N 1
ATOM 865 C CA . ILE A 1 110 ? 3.307 3.495 -14.460 1.00 86.25 110 ILE A CA 1
ATOM 866 C C . ILE A 1 110 ? 3.070 3.314 -12.948 1.00 86.25 110 ILE A C 1
ATOM 868 O O . ILE A 1 110 ? 2.518 2.298 -12.520 1.00 86.25 110 ILE A O 1
ATOM 872 N N . MET A 1 111 ? 3.437 4.297 -12.124 1.00 85.56 111 MET A N 1
ATOM 873 C CA . MET A 1 111 ? 3.352 4.229 -10.659 1.00 85.56 111 MET A CA 1
ATOM 874 C C . MET A 1 111 ? 2.008 3.755 -10.083 1.00 85.56 111 MET A C 1
ATOM 876 O O . MET A 1 111 ? 2.040 2.854 -9.240 1.00 85.56 111 MET A O 1
ATOM 880 N N . PRO A 1 112 ? 0.835 4.276 -10.503 1.00 85.12 112 PRO A N 1
ATOM 881 C CA . PRO A 1 112 ? -0.442 3.790 -9.983 1.00 85.12 112 PRO A CA 1
ATOM 882 C C . PRO A 1 112 ? -0.646 2.293 -10.243 1.00 85.12 112 PRO A C 1
ATOM 884 O O . PRO A 1 112 ? -1.118 1.588 -9.353 1.00 85.12 112 PRO A O 1
ATOM 887 N N . SER A 1 113 ? -0.225 1.789 -11.407 1.00 86.50 113 SER A N 1
ATOM 888 C CA . SER A 1 113 ? -0.336 0.367 -11.752 1.00 86.50 113 SER A CA 1
ATOM 889 C C . SER A 1 113 ? 0.558 -0.510 -10.870 1.00 86.50 113 SER A C 1
ATOM 891 O O . SER A 1 113 ? 0.117 -1.545 -10.370 1.00 86.50 113 SER A O 1
ATOM 893 N N . ILE A 1 114 ? 1.797 -0.082 -10.602 1.00 86.62 114 ILE A N 1
ATOM 894 C CA . ILE A 1 114 ? 2.719 -0.847 -9.745 1.00 86.62 114 ILE A CA 1
ATOM 895 C C . ILE A 1 114 ? 2.222 -0.863 -8.297 1.00 86.62 114 ILE A C 1
ATOM 897 O O . ILE A 1 114 ? 2.230 -1.916 -7.658 1.00 86.62 114 ILE A O 1
ATOM 901 N N . VAL A 1 115 ? 1.746 0.274 -7.780 1.00 88.31 115 VAL A N 1
ATOM 902 C CA . VAL A 1 115 ? 1.185 0.346 -6.421 1.00 88.31 115 VAL A CA 1
ATOM 903 C C . VAL A 1 115 ? -0.066 -0.522 -6.302 1.00 88.31 115 VAL A C 1
ATOM 905 O O . VAL A 1 115 ? -0.217 -1.234 -5.311 1.00 88.31 115 VAL A O 1
ATOM 908 N N . GLN A 1 116 ? -0.930 -0.528 -7.320 1.00 88.50 116 GLN A N 1
ATOM 909 C CA . GLN A 1 116 ? -2.093 -1.414 -7.363 1.00 88.50 116 GLN A CA 1
ATOM 910 C C . GLN A 1 116 ? -1.676 -2.887 -7.305 1.00 88.50 116 GLN A C 1
ATOM 912 O O . GLN A 1 116 ? -2.209 -3.636 -6.489 1.00 88.50 116 GLN A O 1
ATOM 917 N N . LYS A 1 117 ? -0.683 -3.293 -8.103 1.00 88.50 117 LYS A N 1
ATOM 918 C CA . LYS A 1 117 ? -0.171 -4.670 -8.114 1.00 88.50 117 LYS A CA 1
ATOM 919 C C . LYS A 1 117 ? 0.444 -5.080 -6.771 1.00 88.50 117 LYS A C 1
ATOM 921 O O . LYS A 1 117 ? 0.234 -6.202 -6.315 1.00 88.50 117 LYS A O 1
ATOM 926 N N . ALA A 1 118 ? 1.171 -4.180 -6.113 1.00 89.00 118 ALA A N 1
ATOM 927 C CA . ALA A 1 118 ? 1.698 -4.443 -4.775 1.00 89.00 118 ALA A CA 1
ATOM 928 C C . ALA A 1 118 ? 0.576 -4.586 -3.738 1.00 89.00 118 ALA A C 1
ATOM 930 O O . ALA A 1 118 ? 0.605 -5.508 -2.928 1.00 89.00 118 ALA A O 1
ATOM 931 N N . ASN A 1 119 ? -0.446 -3.731 -3.796 1.00 89.94 119 ASN A N 1
ATOM 932 C CA . ASN A 1 119 ? -1.604 -3.833 -2.908 1.00 89.94 119 ASN A CA 1
ATOM 933 C C . ASN A 1 119 ? -2.421 -5.109 -3.164 1.00 89.94 119 ASN A C 1
ATOM 935 O O . ASN A 1 119 ? -2.924 -5.703 -2.216 1.00 89.94 119 ASN A O 1
ATOM 939 N N . GLU A 1 120 ? -2.499 -5.589 -4.408 1.00 90.31 120 GLU A N 1
ATOM 940 C CA . GLU A 1 120 ? -3.064 -6.910 -4.715 1.00 90.31 120 GLU A CA 1
ATOM 941 C C . GLU A 1 120 ? -2.298 -8.043 -4.035 1.00 90.31 120 GLU A C 1
ATOM 943 O O . GLU A 1 120 ? -2.914 -8.957 -3.487 1.00 90.31 120 GLU A O 1
ATOM 948 N N . GLN A 1 121 ? -0.966 -7.993 -4.049 1.00 89.44 121 GLN A N 1
ATOM 949 C CA . G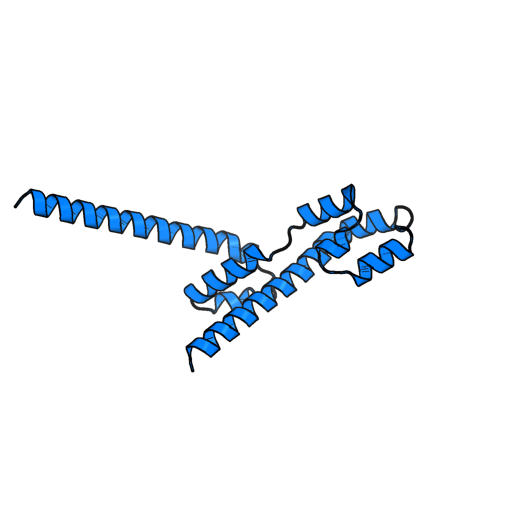LN A 1 121 ? -0.145 -8.997 -3.378 1.00 89.44 121 GLN A CA 1
ATOM 950 C C . GLN A 1 121 ? -0.343 -8.958 -1.859 1.00 89.44 121 GLN A C 1
ATOM 952 O O . GLN A 1 121 ? -0.561 -10.007 -1.256 1.00 89.44 121 GLN A O 1
ATOM 957 N N . VAL A 1 122 ? -0.359 -7.760 -1.266 1.00 89.94 122 VAL A N 1
ATOM 958 C CA . VAL A 1 122 ? -0.654 -7.564 0.163 1.00 89.94 122 VAL A CA 1
ATOM 959 C C . VAL A 1 122 ? -2.027 -8.133 0.524 1.00 89.94 122 VAL A C 1
ATOM 961 O O . VAL A 1 122 ? -2.168 -8.813 1.535 1.00 89.94 122 VAL A O 1
ATOM 964 N N . ALA A 1 123 ? -3.039 -7.905 -0.313 1.00 89.38 123 ALA A N 1
ATOM 965 C CA . ALA A 1 123 ? -4.377 -8.418 -0.059 1.00 89.38 123 ALA A CA 1
ATOM 966 C C . ALA A 1 123 ? -4.450 -9.952 -0.166 1.00 89.38 123 ALA A C 1
ATOM 968 O O . ALA A 1 123 ? -5.126 -10.603 0.624 1.00 89.38 123 ALA A O 1
ATOM 969 N N . ARG A 1 124 ? -3.729 -10.568 -1.108 1.00 90.31 124 ARG A N 1
ATOM 970 C CA . ARG A 1 124 ? -3.641 -12.039 -1.188 1.00 90.31 124 ARG A CA 1
ATOM 971 C C . ARG A 1 124 ? -2.934 -12.637 0.025 1.00 90.31 124 ARG A C 1
ATOM 973 O O . ARG A 1 124 ? -3.341 -13.692 0.501 1.00 90.31 124 ARG A O 1
ATOM 980 N N . GLU A 1 125 ? -1.890 -11.973 0.507 1.00 90.00 125 GLU A N 1
ATOM 981 C CA . GLU A 1 125 ? -1.150 -12.396 1.693 1.00 90.00 125 GLU A CA 1
ATOM 982 C C . GLU A 1 125 ? -2.013 -12.305 2.953 1.00 90.00 125 GLU A C 1
ATOM 984 O O . GLU A 1 125 ? -2.141 -13.302 3.655 1.00 90.00 125 GLU A O 1
ATOM 989 N N . ALA A 1 126 ? -2.714 -11.188 3.160 1.00 88.56 126 ALA A N 1
ATOM 990 C CA . ALA A 1 126 ? -3.647 -11.035 4.276 1.00 88.56 126 ALA A CA 1
ATOM 991 C C . ALA A 1 126 ? -4.761 -12.103 4.269 1.00 88.56 126 ALA A C 1
ATOM 993 O O . ALA A 1 126 ? -5.107 -12.642 5.316 1.00 88.56 126 ALA A O 1
ATOM 994 N N . LEU A 1 127 ? -5.290 -12.472 3.093 1.00 88.69 127 LEU A N 1
ATOM 995 C CA . LEU A 1 127 ? -6.255 -13.576 2.976 1.00 88.69 127 LEU A CA 1
ATOM 996 C C . LEU A 1 127 ? -5.651 -14.935 3.339 1.00 88.69 127 LEU A C 1
ATOM 998 O O . LEU A 1 127 ? -6.303 -15.749 3.994 1.00 88.69 127 LEU A O 1
ATOM 1002 N N . ARG A 1 128 ? -4.423 -15.204 2.883 1.00 89.06 128 ARG A N 1
ATOM 1003 C CA . ARG A 1 128 ? -3.721 -16.455 3.185 1.00 89.06 128 ARG A CA 1
ATOM 1004 C C . ARG A 1 128 ? -3.478 -16.579 4.685 1.00 89.06 128 ARG A C 1
ATOM 1006 O O . ARG A 1 128 ? -3.765 -17.632 5.244 1.00 89.06 128 ARG A O 1
ATOM 1013 N N . ASP A 1 129 ? -2.992 -15.518 5.318 1.00 87.81 129 ASP A N 1
ATOM 1014 C CA . ASP A 1 129 ? -2.699 -15.498 6.751 1.00 87.81 129 ASP A CA 1
ATOM 1015 C C . ASP A 1 129 ? -3.976 -15.758 7.565 1.00 87.81 129 ASP A C 1
ATOM 1017 O O . ASP A 1 129 ? -3.971 -16.561 8.498 1.00 87.81 129 ASP A O 1
ATOM 1021 N N . LEU A 1 130 ? -5.106 -15.188 7.138 1.00 86.44 130 LEU A N 1
ATOM 1022 C CA . LEU A 1 130 ? -6.401 -15.422 7.768 1.00 86.44 130 LEU A CA 1
ATOM 1023 C C . LEU A 1 130 ? -6.881 -16.877 7.639 1.00 86.44 130 LEU A C 1
ATOM 1025 O O . LEU A 1 130 ? -7.357 -17.465 8.610 1.00 86.44 130 LEU A O 1
ATOM 1029 N N . HIS A 1 131 ? -6.713 -17.488 6.462 1.00 85.00 131 HIS A N 1
ATOM 1030 C CA . HIS A 1 131 ? -7.052 -18.897 6.252 1.00 85.00 131 HIS A CA 1
ATOM 1031 C C . HIS A 1 131 ? -6.195 -19.834 7.118 1.00 85.00 131 HIS A C 1
ATOM 1033 O O . HIS A 1 131 ? -6.705 -20.822 7.644 1.00 85.00 131 HIS A O 1
ATOM 1039 N N . LEU A 1 132 ? -4.911 -19.507 7.305 1.00 84.88 132 LEU A N 1
ATOM 1040 C CA . LEU A 1 132 ? -4.007 -20.269 8.170 1.00 84.88 132 LEU A CA 1
ATOM 1041 C C . LEU A 1 132 ? -4.422 -20.188 9.644 1.00 84.88 132 LEU A C 1
ATOM 1043 O O . LEU A 1 132 ? -4.431 -21.212 10.325 1.00 84.88 132 LEU A O 1
ATOM 1047 N N . VAL A 1 133 ? -4.803 -19.000 10.122 1.00 83.50 133 VAL A N 1
ATOM 1048 C CA . VAL A 1 133 ? -5.304 -18.811 11.494 1.00 83.50 133 VAL A CA 1
ATOM 1049 C C . VAL A 1 133 ? -6.620 -19.566 11.707 1.00 83.50 133 VAL A C 1
ATOM 1051 O O . VAL A 1 133 ? -6.763 -20.271 12.706 1.00 83.50 133 VAL A O 1
ATOM 1054 N N . GLY A 1 134 ? -7.552 -19.489 10.752 1.00 79.69 134 GLY A N 1
ATOM 1055 C CA . GLY A 1 134 ? -8.814 -20.233 10.812 1.00 79.69 134 GLY A CA 1
ATOM 1056 C C . GLY A 1 134 ? -8.608 -21.751 10.836 1.00 79.69 134 GLY A C 1
ATOM 1057 O O . GLY A 1 134 ? -9.217 -22.443 11.649 1.00 79.69 134 GLY A O 1
ATOM 1058 N N . TYR A 1 135 ? -7.696 -22.270 10.009 1.00 75.38 135 TYR A N 1
ATOM 1059 C CA . TYR A 1 135 ? -7.345 -23.692 9.997 1.00 75.38 135 TYR A CA 1
ATOM 1060 C C . TYR A 1 135 ? -6.713 -24.147 11.322 1.00 75.38 135 TYR A C 1
ATOM 1062 O O . TYR A 1 135 ? -7.089 -25.192 11.854 1.00 75.38 135 TYR A O 1
ATOM 1070 N N . ALA A 1 136 ? -5.794 -23.353 11.880 1.00 75.00 136 ALA A N 1
ATOM 1071 C CA . ALA A 1 136 ? -5.123 -23.655 13.145 1.00 75.00 136 ALA A CA 1
ATOM 1072 C C . ALA A 1 136 ? -6.068 -23.649 14.358 1.00 75.00 136 ALA A C 1
ATOM 1074 O O . ALA A 1 136 ? -5.802 -24.350 15.324 1.00 75.00 136 ALA A O 1
ATOM 1075 N N . SER A 1 137 ? -7.163 -22.886 14.307 1.00 71.75 137 SER A N 1
ATOM 1076 C CA . SER A 1 137 ? -8.196 -22.862 15.355 1.00 71.75 137 SER A CA 1
ATOM 1077 C C . SER A 1 137 ? -9.139 -24.080 15.304 1.00 71.75 137 SER A C 1
ATOM 1079 O O . SER A 1 137 ? -9.826 -24.381 16.276 1.00 71.75 137 SER A O 1
ATOM 1081 N N . SER A 1 138 ? -9.198 -24.775 14.161 1.00 66.56 138 SER A N 1
ATOM 1082 C CA . SER A 1 138 ? -10.138 -25.881 13.912 1.00 66.56 138 SER A CA 1
ATOM 1083 C C . SER A 1 138 ? -9.593 -27.292 14.188 1.00 66.56 138 SER A C 1
ATOM 1085 O O . SER A 1 138 ? -10.370 -28.245 14.129 1.00 66.56 138 SER A O 1
ATOM 1087 N N . ASN A 1 139 ? -8.293 -27.428 14.481 1.00 52.38 139 ASN A N 1
ATOM 1088 C CA . ASN A 1 139 ? -7.623 -28.680 14.876 1.00 52.38 139 ASN A CA 1
ATOM 1089 C C . ASN A 1 139 ? -7.173 -28.613 16.336 1.00 52.38 139 ASN A C 1
ATOM 1091 O O . ASN A 1 139 ? -7.184 -29.678 16.990 1.00 52.38 139 ASN A O 1
#

Sequence (139 aa):
MEYFVALVVIGIIAWAVINAVQTSKVESQEARTIKSLPPSVGVGVSRLDNESQIAFFNEYEQKKKKTSVAYLCFIFLGCHYGYVGSWGLQIVFWLTGGGCLVWWLVSLFIMPSIVQKANEQVAREALRDLHLVGYASSN

Foldseek 3Di:
DVVVVVVVVVVVVVVVVVVVVVVVVLVVCVVVPLVVDQPVCSVVLVPDPSVLNVQLSVQLVVQQDDLVVLVVCCVPPVCSCVSLVNVVVSVVCVVCVNPPCPNSVVCVVCSVVSSSVSSNVSSVVSNVVSVVVVVVVVD

Radius of gyration: 22.68 Å; chains: 1; bounding box: 57×42×66 Å

pLDDT: mean 81.81, std 8.31, range [52.38, 95.12]